Protein AF-A0ABD3B377-F1 (afdb_monomer_lite)

Radius of gyration: 29.83 Å; chains: 1; bounding box: 86×39×71 Å

Structure (mmCIF, N/CA/C/O backbone):
data_AF-A0ABD3B377-F1
#
_entry.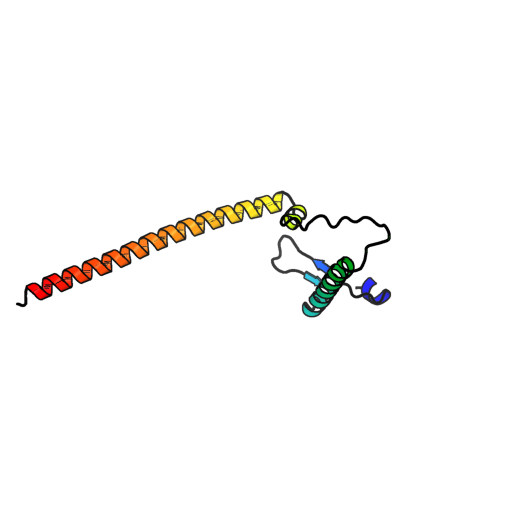id   AF-A0ABD3B377-F1
#
loop_
_atom_site.group_PDB
_atom_site.id
_atom_site.type_symbol
_atom_site.label_atom_id
_atom_site.label_alt_id
_atom_site.label_comp_id
_atom_site.label_asym_id
_atom_site.label_entity_id
_atom_site.label_seq_id
_atom_site.pdbx_PDB_ins_code
_atom_site.Cartn_x
_atom_site.Cartn_y
_atom_site.Cartn_z
_atom_site.occupancy
_atom_site.B_iso_or_equiv
_atom_site.auth_seq_id
_atom_site.auth_comp_id
_atom_site.auth_asym_id
_atom_site.auth_atom_id
_atom_site.pdbx_PDB_model_num
ATOM 1 N N . MET A 1 1 ? 10.969 1.500 -23.733 1.00 68.12 1 MET A N 1
ATOM 2 C CA . MET A 1 1 ? 10.912 0.278 -24.568 1.00 68.12 1 MET A CA 1
ATOM 3 C C . MET A 1 1 ? 12.197 0.063 -25.345 1.00 68.12 1 MET A C 1
ATOM 5 O O . MET A 1 1 ? 12.773 -1.005 -25.215 1.00 68.12 1 MET A O 1
ATOM 9 N N . GLU A 1 2 ? 12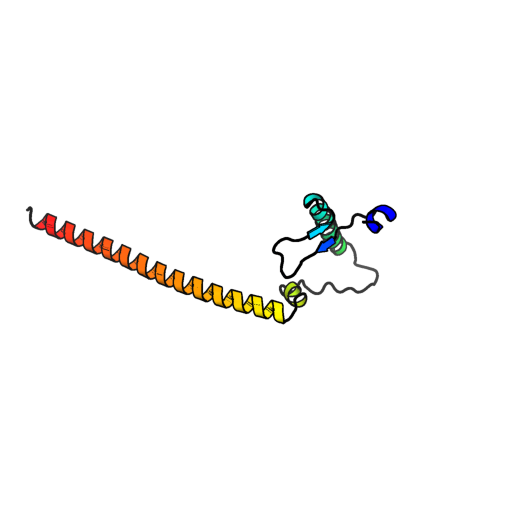.669 1.065 -26.097 1.00 84.75 2 GLU A N 1
ATOM 10 C CA . GLU A 1 2 ? 13.850 0.944 -26.971 1.00 84.75 2 GLU A CA 1
ATOM 11 C C . GLU A 1 2 ? 15.084 0.389 -26.250 1.00 84.75 2 GLU A C 1
ATOM 13 O O . GLU A 1 2 ? 15.709 -0.536 -26.747 1.00 84.75 2 GLU A O 1
ATOM 18 N N . LEU A 1 3 ? 15.371 0.859 -25.033 1.00 81.81 3 LEU A N 1
ATOM 19 C CA . LEU A 1 3 ? 16.510 0.380 -24.245 1.00 81.81 3 LEU A CA 1
ATOM 20 C C . LEU A 1 3 ? 16.453 -1.126 -23.926 1.00 81.81 3 LEU A C 1
ATOM 22 O O . LEU A 1 3 ? 17.463 -1.809 -24.030 1.00 81.81 3 LEU A O 1
ATOM 26 N N . SER A 1 4 ? 15.279 -1.656 -23.575 1.00 84.38 4 SER A N 1
ATOM 27 C CA . SER A 1 4 ? 15.118 -3.086 -23.268 1.00 84.38 4 SER A CA 1
ATOM 28 C C . SER A 1 4 ? 15.352 -3.955 -24.504 1.00 84.38 4 SER A C 1
ATOM 30 O O . SER A 1 4 ? 15.976 -5.003 -24.402 1.00 84.38 4 SER A O 1
ATOM 32 N N . VAL A 1 5 ? 14.912 -3.480 -25.672 1.00 85.81 5 VAL A N 1
ATOM 33 C CA . VAL A 1 5 ? 15.030 -4.204 -26.945 1.00 85.81 5 VAL A CA 1
ATOM 34 C C . VAL A 1 5 ? 16.442 -4.108 -27.522 1.00 85.81 5 VAL A C 1
ATOM 36 O O . VAL A 1 5 ? 16.988 -5.110 -27.968 1.00 85.81 5 VAL A O 1
ATOM 39 N N . ILE A 1 6 ? 17.047 -2.918 -27.516 1.00 90.94 6 ILE A N 1
ATOM 40 C CA . ILE A 1 6 ? 18.370 -2.682 -28.113 1.00 90.94 6 ILE A CA 1
ATOM 41 C C . ILE A 1 6 ? 19.471 -3.334 -27.278 1.00 90.94 6 ILE A C 1
ATOM 43 O O . ILE A 1 6 ? 20.432 -3.864 -27.830 1.00 90.94 6 ILE A O 1
ATOM 47 N N . CYS A 1 7 ? 19.343 -3.286 -25.952 1.00 90.38 7 CYS A N 1
ATOM 48 C CA . CYS A 1 7 ? 20.365 -3.799 -25.047 1.00 90.38 7 CYS A CA 1
ATOM 49 C C . CYS A 1 7 ? 20.080 -5.222 -24.550 1.00 90.38 7 CYS A C 1
ATOM 51 O O . CYS A 1 7 ? 20.876 -5.730 -23.768 1.00 90.38 7 CYS A O 1
ATOM 53 N N . ASP A 1 8 ? 18.965 -5.838 -24.966 1.00 88.19 8 ASP A N 1
ATOM 54 C CA . ASP A 1 8 ? 18.488 -7.141 -24.475 1.00 88.19 8 ASP A CA 1
ATOM 55 C C . ASP A 1 8 ? 18.479 -7.226 -22.936 1.00 88.19 8 ASP A C 1
ATOM 57 O O . ASP A 1 8 ? 18.941 -8.181 -22.311 1.00 88.19 8 ASP A O 1
ATOM 61 N N . VAL A 1 9 ? 17.987 -6.159 -22.298 1.00 88.00 9 VAL A N 1
ATOM 62 C CA . VAL A 1 9 ? 17.902 -6.071 -20.836 1.00 88.00 9 VAL A CA 1
ATOM 63 C C . VAL A 1 9 ? 16.461 -6.201 -20.374 1.00 88.00 9 VAL A C 1
ATOM 65 O O . VAL A 1 9 ? 15.553 -5.544 -20.893 1.00 88.00 9 VAL A O 1
ATOM 68 N N . LYS A 1 10 ? 16.250 -7.012 -19.333 1.00 88.75 10 LYS A N 1
ATOM 69 C CA . LYS A 1 10 ? 14.980 -7.054 -18.606 1.00 88.75 10 LYS A CA 1
ATOM 70 C C . LYS A 1 10 ? 14.818 -5.746 -17.827 1.00 88.75 10 LYS A C 1
ATOM 72 O O . LYS A 1 10 ? 15.576 -5.486 -16.897 1.00 88.75 10 LYS A O 1
ATOM 77 N N . ALA A 1 11 ? 13.845 -4.924 -18.213 1.00 89.00 11 ALA A N 1
ATOM 78 C CA . ALA A 1 11 ? 13.584 -3.631 -17.588 1.00 89.00 11 ALA A CA 1
ATOM 79 C C . ALA A 1 11 ? 12.083 -3.409 -17.392 1.00 89.00 11 ALA A C 1
ATOM 81 O O . ALA A 1 11 ? 11.277 -3.803 -18.235 1.00 89.00 11 ALA A O 1
ATOM 82 N N . CYS A 1 12 ? 11.720 -2.735 -16.303 1.00 92.44 12 CYS A N 1
ATOM 83 C CA . CYS A 1 12 ? 10.356 -2.293 -16.046 1.00 92.44 12 CYS A CA 1
ATOM 84 C C . CYS A 1 12 ? 10.324 -0.836 -15.570 1.00 92.44 12 CYS A C 1
ATOM 86 O O . CYS A 1 12 ? 11.291 -0.338 -14.995 1.00 92.44 12 CYS A O 1
ATOM 88 N N . ILE A 1 13 ? 9.198 -0.163 -15.794 1.00 91.12 13 ILE A N 1
ATOM 89 C CA . ILE A 1 13 ? 8.914 1.190 -15.312 1.00 91.12 13 ILE A CA 1
ATOM 90 C C . ILE A 1 13 ? 7.619 1.132 -14.504 1.00 91.12 13 ILE A C 1
ATOM 92 O O . ILE A 1 13 ? 6.630 0.558 -14.958 1.00 91.12 13 ILE A O 1
ATOM 96 N N . VAL A 1 14 ? 7.623 1.742 -13.319 1.00 90.50 14 VAL A N 1
ATOM 97 C CA . VAL A 1 14 ? 6.452 1.871 -12.445 1.00 90.50 14 VAL A CA 1
ATOM 98 C C . VAL A 1 14 ? 6.211 3.357 -12.204 1.00 90.50 14 VAL A C 1
ATOM 100 O O . VAL A 1 14 ? 7.088 4.044 -11.682 1.00 90.50 14 VAL A O 1
ATOM 103 N N . VAL A 1 15 ? 5.047 3.859 -12.615 1.00 89.06 15 VAL A N 1
ATOM 104 C CA . VAL A 1 15 ? 4.681 5.278 -12.536 1.00 89.06 15 VAL A CA 1
ATOM 105 C C . VAL A 1 15 ? 3.516 5.450 -11.569 1.00 89.06 15 VAL A C 1
ATOM 107 O O . VAL A 1 15 ? 2.452 4.849 -11.741 1.00 89.06 15 VAL A O 1
ATOM 110 N N . PHE A 1 16 ? 3.729 6.298 -10.564 1.00 88.25 16 PHE A N 1
ATOM 111 C CA . PHE A 1 16 ? 2.716 6.716 -9.601 1.00 88.25 16 PHE A CA 1
ATOM 112 C C . PHE A 1 16 ? 2.287 8.138 -9.945 1.00 88.25 16 PHE A C 1
ATOM 114 O O . PHE A 1 16 ? 3.097 9.061 -9.881 1.00 88.25 16 PHE A O 1
ATOM 121 N N . GLU A 1 17 ? 1.028 8.313 -10.334 1.00 86.75 17 GLU A N 1
ATOM 122 C CA . GLU A 1 17 ? 0.460 9.638 -10.557 1.00 86.75 17 GLU A CA 1
ATOM 123 C C . GLU A 1 17 ? -0.278 10.097 -9.293 1.00 86.75 17 GLU A C 1
ATOM 125 O O . GLU A 1 17 ? -1.062 9.326 -8.741 1.00 86.75 17 GLU A O 1
ATOM 130 N N . PRO A 1 18 ? -0.072 11.343 -8.831 1.00 80.25 18 PRO A N 1
ATOM 131 C CA . PRO A 1 18 ? -0.574 11.811 -7.536 1.00 80.25 18 PRO A CA 1
ATOM 132 C C . PRO A 1 18 ? -2.107 11.797 -7.412 1.00 80.25 18 PRO A C 1
ATOM 134 O O . PRO A 1 18 ? -2.631 11.745 -6.307 1.00 80.25 18 PRO A O 1
ATOM 137 N N . ASN A 1 19 ? -2.833 11.808 -8.535 1.00 79.31 19 ASN A N 1
ATOM 138 C CA . ASN A 1 19 ? -4.298 11.880 -8.567 1.00 79.31 19 ASN A CA 1
ATOM 139 C C . ASN A 1 19 ? -4.976 10.582 -9.038 1.00 79.31 19 ASN A C 1
ATOM 141 O O . ASN A 1 19 ? -6.206 10.507 -9.060 1.00 79.31 19 ASN A O 1
ATOM 145 N N . GLU A 1 20 ? -4.212 9.558 -9.426 1.00 79.69 20 GLU A N 1
ATOM 146 C CA . GLU A 1 20 ? -4.765 8.286 -9.890 1.00 79.69 20 GLU A CA 1
ATOM 147 C C . GLU A 1 20 ? -4.491 7.179 -8.867 1.00 79.69 20 GLU A C 1
ATOM 149 O O . GLU A 1 20 ? -3.354 6.892 -8.509 1.00 79.69 20 GLU A O 1
ATOM 154 N N . LYS A 1 21 ? -5.545 6.468 -8.441 1.00 75.50 21 LYS A N 1
ATOM 155 C CA . LYS A 1 21 ? -5.400 5.273 -7.584 1.00 75.50 21 LYS A CA 1
ATOM 156 C C . LYS A 1 21 ? -4.749 4.090 -8.308 1.00 75.50 21 LYS A C 1
ATOM 158 O O . LYS A 1 21 ? -4.430 3.084 -7.677 1.00 75.50 21 LYS A O 1
ATOM 163 N N . LYS A 1 22 ? -4.619 4.164 -9.635 1.00 84.00 22 LYS A N 1
ATOM 164 C CA . LYS A 1 22 ? -4.109 3.080 -10.469 1.00 84.00 22 LYS A CA 1
ATOM 165 C C . LYS A 1 22 ? -2.662 3.367 -10.848 1.00 84.00 22 LYS A C 1
ATOM 167 O O . LYS A 1 22 ? -2.359 4.390 -11.445 1.00 84.00 22 LYS A O 1
ATOM 172 N N . VAL A 1 23 ? -1.785 2.420 -10.542 1.00 86.38 23 VAL A N 1
ATOM 173 C CA . VAL A 1 23 ? -0.381 2.469 -10.954 1.00 86.38 23 VAL A CA 1
ATOM 174 C C . VAL A 1 23 ? -0.282 2.127 -12.439 1.00 86.38 23 VAL A C 1
ATOM 176 O O . VAL A 1 23 ? -0.849 1.123 -12.887 1.00 86.38 23 VAL A O 1
ATOM 179 N N . LYS A 1 24 ? 0.447 2.947 -13.200 1.00 89.00 24 LYS A N 1
ATOM 180 C CA . LYS A 1 24 ? 0.785 2.660 -14.600 1.00 89.00 24 LYS A CA 1
ATOM 181 C C . LYS A 1 24 ? 2.118 1.923 -14.628 1.00 89.00 24 LYS A C 1
ATOM 183 O O . LYS A 1 24 ? 3.080 2.335 -13.982 1.00 89.00 24 LYS A O 1
ATOM 188 N N . THR A 1 25 ? 2.175 0.817 -15.357 1.00 91.56 25 THR A N 1
ATOM 189 C CA . THR A 1 25 ? 3.374 -0.017 -15.447 1.00 91.56 25 THR A CA 1
ATOM 190 C C . THR A 1 25 ? 3.745 -0.280 -16.896 1.00 91.56 25 THR A C 1
ATOM 192 O O . THR A 1 25 ? 2.890 -0.330 -17.781 1.00 91.56 25 THR A O 1
ATOM 195 N N . TRP A 1 26 ? 5.044 -0.430 -17.132 1.00 90.94 26 TRP A N 1
ATOM 196 C CA . TRP A 1 26 ? 5.573 -0.978 -18.367 1.00 90.94 26 TRP A CA 1
ATOM 197 C C . TRP A 1 26 ? 6.573 -2.096 -18.041 1.00 90.94 26 TRP A C 1
ATOM 199 O O . TRP A 1 26 ? 7.482 -1.854 -17.245 1.00 90.94 26 TRP A O 1
ATOM 209 N N . PRO A 1 27 ? 6.477 -3.282 -18.664 1.00 90.94 27 PRO A N 1
ATOM 210 C CA . PRO A 1 27 ? 5.382 -3.742 -19.526 1.00 90.94 27 PRO A CA 1
ATOM 211 C C . PRO A 1 27 ? 4.016 -3.726 -18.818 1.00 90.94 27 PRO A C 1
ATOM 213 O O . PRO A 1 27 ? 3.962 -3.780 -17.596 1.00 90.94 27 PRO A O 1
ATOM 216 N N . GLU A 1 28 ? 2.916 -3.655 -19.572 1.00 88.00 28 GLU A N 1
ATOM 217 C CA . GLU A 1 28 ? 1.560 -3.582 -18.989 1.00 88.00 28 GLU A CA 1
ATOM 218 C C . GLU A 1 28 ? 1.158 -4.859 -18.234 1.00 88.00 28 GLU A C 1
ATOM 220 O O . GLU A 1 28 ? 0.258 -4.831 -17.397 1.00 88.00 28 GLU A O 1
ATOM 225 N N . ASN A 1 29 ? 1.814 -5.987 -1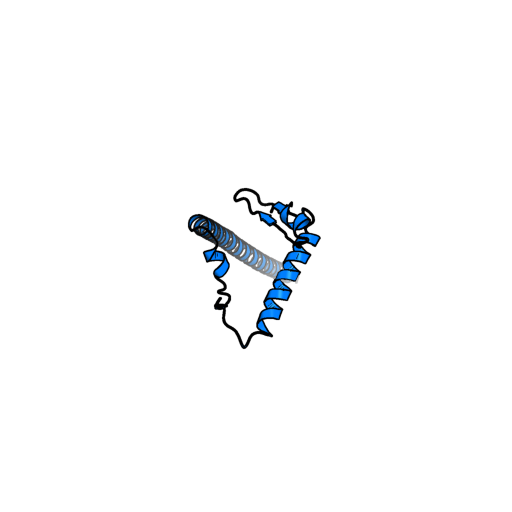8.530 1.00 89.06 29 ASN A N 1
ATOM 226 C CA . ASN A 1 29 ? 1.570 -7.247 -17.844 1.00 89.06 29 ASN A CA 1
ATOM 227 C C . ASN A 1 29 ? 2.174 -7.218 -16.424 1.00 89.06 29 ASN A C 1
ATOM 229 O O . ASN A 1 29 ? 3.404 -7.240 -16.293 1.00 89.06 29 ASN A O 1
ATOM 233 N N . PRO A 1 30 ? 1.350 -7.245 -15.361 1.00 85.31 30 PRO A N 1
ATOM 234 C CA . PRO A 1 30 ? 1.833 -7.163 -13.985 1.00 85.31 30 PRO A CA 1
ATOM 235 C C . PRO A 1 30 ? 2.710 -8.354 -13.586 1.00 85.31 30 PRO A C 1
ATOM 237 O O . PRO A 1 30 ? 3.639 -8.179 -12.802 1.00 85.31 30 PRO A O 1
ATOM 240 N N . GLU A 1 31 ? 2.477 -9.543 -14.150 1.00 89.62 31 GLU A N 1
ATOM 241 C CA . GLU A 1 31 ? 3.293 -10.728 -13.852 1.00 89.62 31 GLU A CA 1
ATOM 242 C C . GLU A 1 31 ? 4.732 -10.563 -14.357 1.00 89.62 31 GLU A C 1
ATOM 244 O O . GLU A 1 31 ? 5.685 -10.909 -13.663 1.00 89.62 31 GLU A O 1
ATOM 249 N N . THR A 1 32 ? 4.910 -9.950 -15.533 1.00 88.06 32 THR A N 1
ATOM 250 C CA . THR A 1 32 ? 6.240 -9.658 -16.088 1.00 88.06 32 THR A CA 1
ATOM 251 C C . THR A 1 32 ? 6.973 -8.613 -15.252 1.00 88.06 32 THR A C 1
ATOM 253 O O . THR A 1 32 ? 8.165 -8.753 -14.988 1.00 88.06 32 THR A O 1
ATOM 256 N N . VAL A 1 33 ? 6.267 -7.576 -14.796 1.00 91.25 33 VAL A N 1
ATOM 257 C CA . VAL A 1 33 ? 6.840 -6.559 -13.903 1.00 91.25 33 VAL A CA 1
ATOM 258 C C . VAL A 1 33 ? 7.254 -7.191 -12.574 1.00 91.25 33 VAL A C 1
ATOM 260 O O . VAL A 1 33 ? 8.356 -6.940 -12.091 1.00 91.25 33 VAL A O 1
ATOM 263 N N . ARG A 1 34 ? 6.414 -8.069 -12.017 1.00 91.62 34 ARG A N 1
ATOM 264 C CA . ARG A 1 34 ? 6.703 -8.799 -10.780 1.00 91.62 34 ARG A CA 1
ATOM 265 C C . ARG A 1 34 ? 7.929 -9.701 -10.908 1.00 91.62 34 ARG A C 1
ATOM 267 O O . ARG A 1 34 ? 8.745 -9.724 -9.996 1.00 91.62 34 ARG A O 1
ATOM 274 N N . GLU A 1 35 ? 8.095 -10.402 -12.028 1.00 92.12 35 GLU A N 1
ATOM 275 C CA . GLU A 1 35 ? 9.289 -11.222 -12.280 1.00 92.12 35 GLU A CA 1
ATOM 276 C C . GLU A 1 35 ? 10.573 -10.375 -12.260 1.00 92.12 35 GLU A C 1
ATOM 278 O O . GLU A 1 35 ? 11.573 -10.781 -11.672 1.00 92.12 35 GLU A O 1
ATOM 283 N N . ILE A 1 36 ? 10.540 -9.179 -12.858 1.00 91.31 36 ILE A N 1
ATOM 284 C CA . ILE A 1 36 ? 11.688 -8.261 -12.895 1.00 91.31 36 ILE A CA 1
ATOM 285 C C . ILE A 1 36 ? 11.998 -7.707 -11.496 1.00 91.31 36 ILE A C 1
ATOM 287 O O . ILE A 1 36 ? 13.169 -7.621 -11.125 1.00 91.31 36 ILE A O 1
ATOM 291 N N . ILE A 1 37 ? 10.970 -7.379 -10.706 1.00 91.62 37 ILE A N 1
ATOM 292 C CA . ILE A 1 37 ? 11.130 -6.939 -9.311 1.00 91.62 37 ILE A CA 1
ATOM 293 C C . ILE A 1 37 ? 11.739 -8.060 -8.462 1.00 91.62 37 ILE A C 1
ATOM 295 O O . ILE A 1 37 ? 12.755 -7.837 -7.808 1.00 91.62 37 ILE A O 1
ATOM 299 N N . ASN A 1 38 ? 11.192 -9.276 -8.539 1.00 91.56 38 ASN A N 1
ATOM 300 C CA . ASN A 1 38 ? 11.716 -10.429 -7.804 1.00 91.56 38 ASN A CA 1
ATOM 301 C C . ASN A 1 38 ? 13.175 -10.719 -8.184 1.00 91.56 38 ASN A C 1
ATOM 303 O O . ASN A 1 38 ? 13.998 -11.017 -7.325 1.00 91.56 38 ASN A O 1
ATOM 307 N N . LEU A 1 39 ? 13.518 -10.599 -9.473 1.00 88.50 39 LEU A N 1
ATOM 308 C CA . LEU A 1 39 ? 14.891 -10.767 -9.939 1.00 88.50 39 LEU A CA 1
ATOM 309 C C . LEU A 1 39 ? 15.821 -9.752 -9.263 1.00 88.50 39 LEU A C 1
ATOM 311 O O . LEU A 1 39 ? 16.900 -10.119 -8.802 1.00 88.50 39 LEU A O 1
ATOM 315 N N . TYR A 1 40 ? 15.404 -8.487 -9.180 1.00 85.69 40 TYR A N 1
ATOM 316 C CA . TYR A 1 40 ? 16.164 -7.443 -8.499 1.00 85.69 40 TYR A CA 1
ATOM 317 C C . TYR A 1 40 ? 16.347 -7.740 -7.003 1.00 85.69 40 TYR A C 1
ATOM 319 O O . TYR A 1 40 ? 17.468 -7.634 -6.503 1.00 85.69 40 TYR A O 1
ATOM 327 N N . GLU A 1 41 ? 15.287 -8.164 -6.311 1.00 86.12 41 GLU A N 1
ATOM 328 C CA . GLU A 1 41 ? 15.332 -8.552 -4.894 1.00 86.12 41 GLU A CA 1
ATOM 329 C C . GLU A 1 41 ? 16.278 -9.739 -4.660 1.00 86.12 41 GLU A C 1
ATOM 331 O O . GLU A 1 41 ? 17.181 -9.656 -3.828 1.00 86.12 41 GLU A O 1
ATOM 336 N N . ASP A 1 42 ? 16.175 -10.795 -5.470 1.00 83.56 42 ASP A N 1
ATOM 337 C CA . ASP A 1 42 ? 17.055 -11.966 -5.400 1.00 83.56 42 ASP A CA 1
ATOM 338 C C . ASP A 1 42 ? 18.531 -11.603 -5.629 1.00 83.56 42 ASP A C 1
ATOM 340 O O . ASP A 1 42 ? 19.435 -12.174 -5.005 1.00 83.56 42 ASP A O 1
ATOM 344 N N . PHE A 1 43 ? 18.807 -10.669 -6.546 1.00 75.38 43 PHE A N 1
ATOM 345 C CA . PHE A 1 43 ? 20.160 -10.162 -6.780 1.00 75.38 43 PHE A CA 1
ATOM 346 C C . PHE A 1 43 ? 20.660 -9.286 -5.629 1.00 75.38 43 PHE A C 1
ATOM 348 O O . PHE A 1 43 ? 21.850 -9.360 -5.300 1.00 75.38 43 PHE A O 1
ATOM 355 N N . ALA A 1 44 ? 19.786 -8.487 -5.017 1.00 70.00 44 ALA A N 1
ATOM 356 C CA . ALA A 1 44 ? 20.113 -7.695 -3.838 1.00 70.00 44 ALA A CA 1
ATOM 357 C C . ALA A 1 44 ? 20.485 -8.611 -2.659 1.00 70.00 44 ALA A C 1
ATOM 359 O O . ALA A 1 44 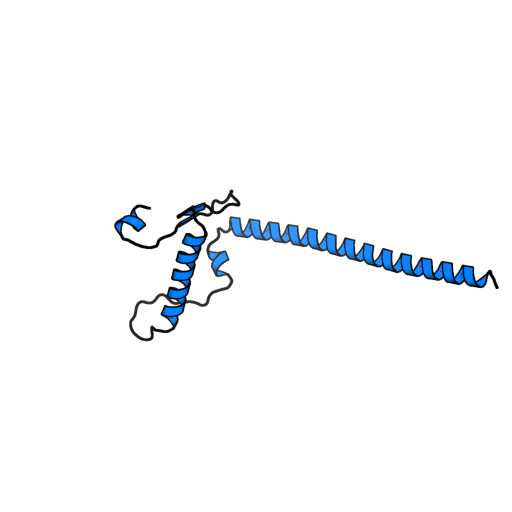? 21.580 -8.476 -2.110 1.00 70.00 44 ALA A O 1
ATOM 360 N N . SER A 1 45 ? 19.670 -9.630 -2.371 1.00 65.06 45 SER A N 1
ATOM 361 C CA . SER A 1 45 ? 19.929 -10.598 -1.295 1.00 65.06 45 SER A CA 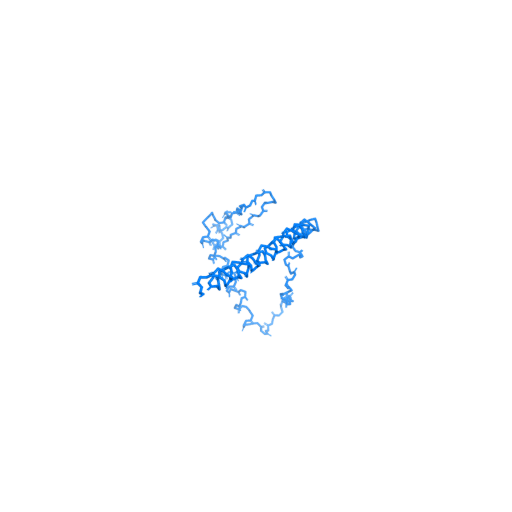1
ATOM 362 C C . SER A 1 45 ? 21.158 -11.480 -1.556 1.00 65.06 45 SER A C 1
ATOM 364 O O . SER A 1 45 ? 21.895 -11.828 -0.633 1.00 65.06 45 SER A O 1
ATOM 366 N N . LYS A 1 46 ? 21.453 -11.838 -2.816 1.00 61.88 46 LYS A N 1
ATOM 367 C CA . LYS A 1 46 ? 22.663 -12.622 -3.146 1.00 61.88 46 LYS A CA 1
ATOM 368 C C . LYS A 1 46 ? 23.957 -11.820 -2.995 1.00 61.88 46 LYS A C 1
ATOM 370 O O . LYS A 1 46 ? 24.979 -12.415 -2.638 1.00 61.88 46 LYS A O 1
ATOM 375 N N . LYS A 1 47 ? 23.945 -10.505 -3.239 1.00 54.50 47 LYS A N 1
ATOM 376 C CA . LYS A 1 47 ? 25.136 -9.649 -3.078 1.00 54.50 47 LYS A CA 1
ATOM 377 C C . LYS A 1 47 ? 25.585 -9.507 -1.620 1.00 54.50 47 LYS A C 1
ATOM 379 O O . LYS A 1 47 ? 26.788 -9.393 -1.394 1.00 54.50 47 LYS A O 1
ATOM 384 N N . GLU A 1 48 ? 24.679 -9.618 -0.648 1.00 51.31 48 GLU A N 1
ATOM 385 C CA . GLU A 1 48 ? 25.033 -9.619 0.784 1.00 51.31 48 GLU A CA 1
ATOM 386 C C . GLU A 1 48 ? 25.874 -10.840 1.199 1.00 51.31 48 GLU A C 1
ATOM 388 O O . GLU A 1 48 ? 26.661 -10.768 2.138 1.00 51.31 48 GLU A O 1
ATOM 393 N N . SER A 1 49 ? 25.778 -11.956 0.468 1.00 52.28 49 SER A N 1
ATOM 394 C CA . SER A 1 49 ? 26.463 -13.207 0.828 1.00 52.28 49 SER A CA 1
ATOM 395 C C . SER A 1 49 ? 27.882 -13.373 0.255 1.00 52.28 49 SER A C 1
ATOM 397 O O . SER A 1 49 ? 28.564 -14.336 0.611 1.00 52.28 49 SER A O 1
ATOM 399 N N . LYS A 1 50 ? 28.344 -12.481 -0.640 1.00 48.91 50 LYS A N 1
ATOM 400 C CA . LYS A 1 50 ? 29.572 -12.710 -1.436 1.00 48.91 50 LYS A CA 1
ATOM 401 C C . LYS A 1 50 ? 30.595 -11.574 -1.525 1.00 48.91 50 LYS A C 1
ATOM 403 O O . LYS A 1 50 ? 31.589 -11.764 -2.216 1.00 48.91 50 LYS A O 1
ATOM 408 N N . ASN A 1 51 ? 30.434 -10.453 -0.824 1.00 38.72 51 ASN A N 1
ATOM 409 C CA . ASN A 1 51 ? 31.426 -9.371 -0.870 1.00 38.72 51 ASN A CA 1
ATOM 410 C C . ASN A 1 51 ? 32.070 -9.126 0.497 1.00 38.72 51 ASN A C 1
ATOM 412 O O . ASN A 1 51 ? 31.529 -8.405 1.331 1.00 38.72 51 ASN A O 1
ATOM 416 N N . ARG A 1 52 ? 33.253 -9.721 0.705 1.00 45.75 52 ARG A N 1
ATOM 417 C CA . ARG A 1 52 ? 34.194 -9.300 1.751 1.00 45.75 52 ARG A CA 1
ATOM 418 C C . ARG A 1 52 ? 35.444 -8.600 1.240 1.00 45.75 52 ARG A C 1
ATOM 420 O O . ARG A 1 52 ? 36.146 -8.065 2.079 1.00 45.75 52 ARG A O 1
ATOM 427 N N . ASP A 1 53 ? 35.684 -8.488 -0.063 1.00 45.69 53 ASP A N 1
ATOM 428 C CA . ASP A 1 53 ? 36.860 -7.777 -0.565 1.00 45.69 53 ASP A CA 1
ATOM 429 C C . ASP A 1 53 ? 36.514 -6.995 -1.842 1.00 45.69 53 ASP A C 1
ATOM 431 O O . ASP A 1 53 ? 35.812 -7.508 -2.709 1.00 45.69 53 ASP A O 1
ATOM 435 N N . SER A 1 54 ? 37.027 -5.762 -1.934 1.00 43.78 54 SER A N 1
ATOM 436 C CA . SER A 1 54 ? 36.948 -4.812 -3.064 1.00 43.78 54 SER A CA 1
ATOM 437 C C . SER A 1 54 ? 35.775 -3.812 -3.075 1.00 43.78 54 SER A C 1
ATOM 439 O O . SER A 1 54 ? 34.804 -3.921 -3.816 1.00 43.78 54 SER A O 1
ATOM 441 N N . GLU A 1 55 ? 35.926 -2.793 -2.225 1.00 48.84 55 GLU A N 1
ATOM 442 C CA . GLU A 1 55 ? 35.863 -1.354 -2.544 1.00 48.84 55 GLU A CA 1
ATOM 443 C C . GLU A 1 55 ? 34.995 -0.902 -3.742 1.00 48.84 55 GLU A C 1
ATOM 445 O O . GLU A 1 55 ? 35.465 -0.722 -4.860 1.00 48.84 55 GLU A O 1
ATOM 450 N N . ALA A 1 56 ? 33.726 -0.608 -3.453 1.00 37.91 56 ALA A N 1
ATOM 451 C CA . ALA A 1 56 ? 33.046 0.619 -3.874 1.00 37.91 56 ALA A CA 1
ATOM 452 C C . ALA A 1 56 ? 31.872 0.836 -2.912 1.00 37.91 56 ALA A C 1
ATOM 454 O O . ALA A 1 56 ? 30.849 0.154 -2.951 1.00 37.91 56 ALA A O 1
ATOM 455 N N . THR A 1 57 ? 32.091 1.740 -1.971 1.00 47.94 57 THR A N 1
ATOM 456 C CA . THR A 1 57 ? 31.230 2.052 -0.836 1.00 47.94 57 THR A CA 1
ATOM 457 C C . THR A 1 57 ? 29.867 2.575 -1.292 1.00 47.94 57 THR A C 1
ATOM 459 O O . THR A 1 57 ? 29.724 3.755 -1.594 1.00 47.94 57 THR A O 1
ATOM 462 N N . VAL A 1 58 ? 28.840 1.729 -1.261 1.00 44.31 58 VAL A N 1
ATOM 463 C CA . VAL A 1 58 ? 27.475 2.179 -0.966 1.00 44.31 58 VAL A CA 1
ATOM 464 C C . VAL A 1 58 ? 27.076 1.434 0.290 1.00 44.31 58 VAL A C 1
ATOM 466 O O . VAL A 1 58 ? 26.818 0.232 0.268 1.00 44.31 58 VAL A O 1
ATOM 469 N N . LYS A 1 59 ? 27.174 2.141 1.414 1.00 43.28 59 LYS A N 1
ATOM 470 C CA . LYS A 1 59 ? 26.787 1.631 2.721 1.00 43.28 59 LYS A CA 1
ATOM 471 C C . LYS A 1 59 ? 25.317 1.230 2.630 1.00 43.28 59 LYS A C 1
ATOM 473 O O . LYS A 1 59 ? 24.462 2.073 2.382 1.00 43.28 59 LYS A O 1
ATOM 478 N N . ALA A 1 60 ? 25.050 -0.060 2.802 1.00 43.62 60 ALA A N 1
ATOM 479 C CA . ALA A 1 60 ? 23.754 -0.534 3.245 1.00 43.62 60 ALA A CA 1
ATOM 480 C C . ALA A 1 60 ? 23.620 -0.073 4.697 1.00 43.62 60 ALA A C 1
ATOM 482 O O . ALA A 1 60 ? 24.041 -0.746 5.638 1.00 43.62 60 ALA A O 1
ATOM 483 N N . GLU A 1 61 ? 23.177 1.166 4.854 1.00 48.22 61 GLU A N 1
ATOM 484 C CA . GLU A 1 61 ? 22.678 1.653 6.126 1.00 48.22 61 GLU A CA 1
ATOM 485 C C . GLU A 1 61 ? 21.358 0.916 6.352 1.00 48.22 61 GLU A C 1
ATOM 487 O O . GLU A 1 61 ? 20.609 0.694 5.398 1.00 48.22 61 GLU A O 1
ATOM 492 N N . ASN A 1 62 ? 21.172 0.426 7.580 1.00 48.72 62 ASN A N 1
ATOM 493 C CA . ASN A 1 62 ? 19.999 -0.304 8.053 1.00 48.72 62 ASN A CA 1
ATOM 494 C C . ASN A 1 62 ? 18.735 0.168 7.334 1.00 48.72 62 ASN A C 1
ATOM 496 O O . ASN A 1 62 ? 18.549 1.372 7.188 1.00 48.72 62 ASN A O 1
ATOM 500 N N . LEU A 1 63 ? 17.889 -0.765 6.887 1.00 48.38 63 LEU A N 1
ATOM 501 C CA . LEU A 1 63 ? 16.550 -0.440 6.402 1.00 48.38 63 LEU A CA 1
ATOM 502 C C . LEU A 1 63 ? 15.798 0.255 7.543 1.00 48.38 63 LEU A C 1
ATOM 504 O O . LEU A 1 63 ? 15.144 -0.398 8.351 1.00 48.38 63 LEU A O 1
ATOM 508 N N . ASP A 1 64 ? 15.966 1.574 7.627 1.00 57.94 64 ASP A N 1
ATOM 509 C CA . ASP A 1 64 ? 15.173 2.454 8.453 1.00 57.94 64 ASP A CA 1
ATOM 510 C C . ASP A 1 64 ? 13.745 2.243 7.977 1.00 57.94 64 ASP A C 1
ATOM 512 O O . ASP A 1 64 ? 13.421 2.431 6.800 1.00 57.94 64 ASP A O 1
ATOM 516 N N . GLU A 1 65 ? 12.894 1.813 8.898 1.00 61.12 65 GLU A N 1
ATOM 517 C CA . GLU A 1 65 ? 11.461 1.597 8.692 1.00 61.12 65 GLU A CA 1
ATOM 518 C C . GLU A 1 65 ? 10.763 2.882 8.176 1.00 61.12 65 GLU A C 1
ATOM 520 O O . GLU A 1 65 ? 9.678 2.827 7.599 1.00 61.12 65 GLU A O 1
ATOM 525 N N . ASP A 1 66 ? 11.467 4.018 8.251 1.00 63.31 66 ASP A N 1
ATOM 526 C CA . ASP A 1 66 ? 11.104 5.353 7.774 1.00 63.31 66 ASP A CA 1
ATOM 527 C C . ASP A 1 66 ? 11.664 5.709 6.375 1.00 63.31 66 ASP A C 1
ATOM 529 O O . ASP A 1 66 ? 11.458 6.817 5.874 1.00 63.31 66 ASP A O 1
ATOM 533 N N . SER A 1 67 ? 12.349 4.786 5.685 1.00 65.38 67 SER A N 1
ATOM 534 C CA . SER A 1 67 ? 12.949 5.016 4.354 1.00 65.38 67 SER A CA 1
ATOM 535 C C . SER A 1 67 ? 11.918 5.445 3.300 1.00 65.38 67 SER A C 1
ATOM 537 O O . SER A 1 67 ? 12.211 6.234 2.397 1.00 65.38 67 SER A O 1
ATOM 539 N N . TRP A 1 68 ? 10.675 4.978 3.436 1.00 74.06 68 TRP A N 1
ATOM 540 C CA . TRP A 1 68 ? 9.579 5.393 2.565 1.00 74.06 68 TRP A CA 1
ATOM 541 C C . TRP A 1 68 ? 9.101 6.827 2.851 1.00 74.06 68 TRP A C 1
ATOM 543 O O . TRP A 1 68 ? 8.729 7.512 1.899 1.00 74.06 68 TRP A O 1
ATOM 553 N N . LEU A 1 69 ? 9.187 7.314 4.100 1.00 67.06 69 LEU A N 1
ATOM 554 C CA . LEU A 1 69 ? 8.846 8.697 4.468 1.00 67.06 69 LEU A CA 1
ATOM 555 C C . LEU A 1 69 ? 9.810 9.692 3.816 1.00 67.06 69 LEU A C 1
ATOM 557 O O . LEU A 1 69 ? 9.379 10.709 3.280 1.00 67.06 69 LEU A O 1
ATOM 561 N N . MET A 1 70 ? 11.101 9.354 3.757 1.00 70.19 70 MET A N 1
ATOM 562 C CA . MET A 1 70 ? 12.129 10.179 3.104 1.00 70.19 70 MET A CA 1
ATOM 563 C C . MET A 1 70 ? 11.940 10.310 1.583 1.00 70.19 70 MET A C 1
ATOM 565 O O . MET A 1 70 ? 12.537 11.185 0.956 1.00 70.19 70 MET A O 1
ATOM 569 N N . ARG A 1 71 ? 11.126 9.441 0.968 1.00 73.62 71 ARG A N 1
ATOM 570 C CA . ARG A 1 71 ? 10.837 9.461 -0.475 1.00 73.62 71 ARG A CA 1
ATOM 571 C C . ARG A 1 71 ? 9.617 10.317 -0.833 1.00 73.62 71 ARG A C 1
ATOM 573 O O . ARG A 1 71 ? 9.340 10.499 -2.019 1.00 73.62 71 ARG A O 1
ATOM 580 N N . MET A 1 72 ? 8.883 10.806 0.164 1.00 71.88 72 MET A N 1
ATOM 581 C CA . MET A 1 72 ? 7.664 11.596 -0.009 1.00 71.88 72 MET A CA 1
ATOM 582 C C . MET A 1 72 ? 7.934 13.089 0.206 1.00 71.88 72 MET A C 1
ATOM 584 O O . MET A 1 72 ? 8.871 13.469 0.904 1.00 71.88 72 MET A O 1
ATOM 588 N N . SER A 1 73 ? 7.117 13.953 -0.405 1.00 80.00 73 SER A N 1
ATOM 589 C CA . SER A 1 73 ? 7.157 15.387 -0.098 1.00 80.00 73 SER A CA 1
ATOM 590 C C . SER A 1 73 ? 6.566 15.659 1.287 1.00 80.00 73 SER A C 1
ATOM 592 O O . SER A 1 73 ? 5.687 14.929 1.746 1.00 80.00 73 SER A O 1
ATOM 594 N N . GLU A 1 74 ? 7.001 16.748 1.925 1.00 81.81 74 GLU A N 1
ATOM 595 C CA . GLU A 1 74 ? 6.476 17.198 3.222 1.00 81.81 74 GLU A CA 1
ATOM 596 C C . GLU A 1 74 ? 4.947 17.383 3.198 1.00 81.81 74 GLU A C 1
ATOM 598 O O . GLU A 1 74 ? 4.259 16.976 4.130 1.00 81.81 74 GLU A O 1
ATOM 603 N N . GLU A 1 75 ? 4.399 17.894 2.092 1.00 79.75 75 GLU A N 1
ATOM 604 C CA . GLU A 1 75 ? 2.949 18.031 1.885 1.00 79.75 75 GLU A CA 1
ATOM 605 C C . GLU A 1 75 ? 2.229 16.675 1.888 1.00 79.75 75 GLU A C 1
ATOM 607 O O . GLU A 1 75 ? 1.207 16.514 2.550 1.00 79.75 75 GLU A O 1
ATOM 612 N N . SER A 1 76 ? 2.797 15.669 1.213 1.00 83.19 76 SER A N 1
ATOM 613 C CA . SER A 1 76 ? 2.202 14.327 1.155 1.00 83.19 76 SER A CA 1
ATOM 614 C C . SER A 1 76 ? 2.192 13.651 2.529 1.00 83.19 76 SER A C 1
ATOM 616 O O . SER A 1 76 ? 1.273 12.899 2.849 1.00 83.19 76 SER A O 1
ATOM 618 N N . ILE A 1 77 ? 3.211 13.919 3.352 1.00 87.06 77 ILE A N 1
ATOM 619 C CA . ILE A 1 77 ? 3.289 13.415 4.729 1.00 87.06 77 ILE A CA 1
ATOM 620 C C . ILE A 1 77 ? 2.198 14.067 5.590 1.00 87.06 77 ILE A C 1
ATOM 622 O O . ILE A 1 77 ? 1.502 13.368 6.326 1.00 87.06 77 ILE A O 1
ATOM 626 N N . GLN A 1 78 ? 2.006 15.383 5.471 1.00 87.56 78 GLN A N 1
ATOM 627 C CA . GLN A 1 78 ? 0.968 16.119 6.205 1.00 87.56 78 GLN A CA 1
ATOM 628 C C . GLN A 1 78 ? -0.449 15.645 5.851 1.00 87.56 78 GLN A C 1
ATOM 630 O O . GLN A 1 78 ? -1.281 15.475 6.745 1.00 87.56 78 GLN A O 1
ATOM 635 N N . ASP A 1 79 ? -0.718 15.381 4.571 1.00 91.50 79 ASP A N 1
ATOM 636 C CA . ASP A 1 79 ? -2.020 14.874 4.127 1.00 91.50 79 ASP A CA 1
ATOM 637 C C . ASP A 1 79 ? -2.323 13.486 4.707 1.00 91.50 79 ASP A C 1
ATOM 639 O O . ASP A 1 79 ? -3.427 13.255 5.211 1.00 91.50 79 ASP A O 1
ATOM 643 N N . ILE A 1 80 ? -1.332 12.587 4.721 1.00 89.75 80 ILE A N 1
ATOM 644 C CA . ILE A 1 80 ? -1.475 11.260 5.337 1.00 89.75 80 ILE A CA 1
ATOM 645 C C . ILE A 1 80 ? -1.729 11.388 6.838 1.00 89.75 80 ILE A C 1
ATOM 647 O O . ILE A 1 80 ? -2.658 10.760 7.345 1.00 89.75 80 ILE A O 1
ATOM 651 N N . LEU A 1 81 ? -0.949 12.212 7.544 1.00 90.56 81 LEU A N 1
ATOM 652 C CA . LEU A 1 81 ? -1.131 12.432 8.982 1.00 90.56 81 LEU A CA 1
ATOM 653 C C . LEU A 1 81 ? -2.549 12.929 9.287 1.00 90.56 81 LEU A C 1
ATOM 655 O O . LEU A 1 81 ? -3.246 12.362 10.133 1.00 90.56 81 LEU A O 1
ATOM 659 N N . ARG A 1 82 ? -3.030 13.908 8.520 1.00 93.00 82 ARG A N 1
ATOM 660 C CA . ARG A 1 82 ? -4.388 14.438 8.661 1.00 93.00 82 ARG A CA 1
ATOM 661 C C . ARG A 1 82 ? -5.459 13.373 8.423 1.00 93.00 82 ARG A C 1
ATOM 663 O O . ARG A 1 82 ? -6.440 13.313 9.166 1.00 93.00 82 ARG A O 1
ATOM 670 N N . GLU A 1 83 ? -5.305 12.544 7.395 1.00 93.50 83 GLU A N 1
ATOM 671 C CA . GLU A 1 83 ? -6.262 11.472 7.110 1.00 93.50 83 GLU A CA 1
ATOM 672 C C . GLU A 1 83 ? -6.236 10.377 8.188 1.00 93.50 83 GLU A C 1
ATOM 674 O O . GLU A 1 83 ? -7.293 9.862 8.581 1.00 93.50 83 GLU A O 1
ATOM 679 N N . THR A 1 84 ? -5.058 10.072 8.743 1.00 93.81 84 THR A N 1
ATOM 680 C CA . THR A 1 84 ? -4.948 9.152 9.881 1.00 93.81 84 THR A CA 1
ATOM 681 C C . THR A 1 84 ? -5.647 9.695 11.126 1.00 93.81 84 THR A C 1
ATOM 683 O O . THR A 1 84 ? -6.428 8.957 11.730 1.00 93.81 84 THR A O 1
ATOM 686 N N . ASP A 1 85 ? -5.485 10.980 11.453 1.00 95.50 85 ASP A N 1
ATOM 687 C CA . ASP A 1 85 ? -6.161 11.614 12.594 1.00 95.50 85 ASP A CA 1
ATOM 688 C C . ASP A 1 85 ? -7.691 11.577 12.450 1.00 95.50 85 ASP A C 1
ATOM 690 O O . ASP A 1 85 ? -8.406 11.189 13.382 1.00 95.50 85 ASP A O 1
ATOM 694 N N . LEU A 1 86 ? -8.208 11.899 11.258 1.00 93.88 86 LEU A N 1
ATOM 695 C CA . LEU A 1 86 ? -9.644 11.815 10.964 1.00 93.88 86 LEU A CA 1
ATOM 696 C C . LEU A 1 86 ? -10.170 10.383 11.121 1.00 93.88 86 LEU A C 1
ATOM 698 O O . LEU A 1 86 ? -11.244 10.158 11.690 1.00 93.88 86 LEU A O 1
ATOM 702 N N . THR A 1 87 ? -9.410 9.401 10.636 1.00 96.06 87 THR A N 1
ATOM 703 C CA . THR A 1 87 ? -9.784 7.986 10.722 1.00 96.06 87 THR A CA 1
ATOM 704 C C . THR A 1 87 ? -9.809 7.507 12.173 1.00 96.06 87 THR A C 1
ATOM 706 O O . THR A 1 87 ? -10.753 6.820 12.576 1.00 96.06 87 THR A O 1
ATOM 709 N N . ILE A 1 88 ? -8.825 7.912 12.981 1.00 97.69 88 ILE A N 1
ATOM 710 C CA . ILE A 1 88 ? -8.765 7.608 14.416 1.00 97.69 88 ILE A CA 1
ATOM 711 C C . ILE A 1 88 ? -10.007 8.151 15.130 1.00 97.69 88 ILE A C 1
ATOM 713 O O . ILE A 1 88 ? -10.637 7.422 15.903 1.00 97.69 88 ILE A O 1
ATOM 717 N N . GLU A 1 89 ? -10.419 9.387 14.835 1.00 96.31 89 GLU A N 1
ATOM 718 C CA . GLU A 1 89 ? -11.603 9.993 15.453 1.00 96.31 89 GLU A CA 1
ATOM 719 C C . GLU A 1 89 ? -12.896 9.230 15.104 1.00 96.31 89 GLU A C 1
ATOM 721 O O . GLU A 1 89 ? -13.730 8.952 15.977 1.00 96.31 89 GLU A O 1
ATOM 726 N N . VAL A 1 90 ? -13.069 8.849 13.835 1.00 96.75 90 VAL A N 1
ATOM 727 C CA . VAL A 1 90 ? -14.238 8.076 13.379 1.00 96.75 90 VAL A CA 1
ATOM 728 C C . VAL A 1 90 ? -14.287 6.705 14.057 1.00 96.75 90 VAL A C 1
ATOM 730 O O . VAL A 1 90 ? -15.349 6.282 14.535 1.00 96.75 90 VAL A O 1
ATOM 733 N N . VAL A 1 91 ? -13.145 6.021 14.141 1.00 97.12 91 VAL A N 1
ATOM 734 C CA . VAL A 1 91 ? -13.037 4.709 14.789 1.00 97.12 91 VAL A CA 1
ATOM 735 C C . VAL A 1 91 ? -13.326 4.815 16.287 1.00 97.12 91 VAL A C 1
ATOM 737 O O . VAL A 1 91 ? -14.102 4.010 16.806 1.00 97.12 91 VAL A O 1
ATOM 740 N N . ALA A 1 92 ? -12.806 5.836 16.973 1.00 97.00 92 ALA A N 1
ATOM 741 C CA . ALA A 1 92 ? -13.086 6.077 18.389 1.00 97.00 92 ALA A CA 1
ATOM 742 C C . ALA A 1 92 ? -14.592 6.263 18.650 1.00 97.00 92 ALA A C 1
ATOM 744 O O . ALA A 1 92 ? -15.171 5.575 19.498 1.00 97.00 92 ALA A O 1
ATOM 745 N N . LYS A 1 93 ? -15.269 7.096 17.844 1.00 96.69 93 LYS A N 1
ATOM 746 C CA . LYS A 1 93 ? -16.731 7.284 17.930 1.00 96.69 93 LYS A CA 1
ATOM 747 C C . LYS A 1 93 ? -17.492 5.979 17.705 1.00 96.69 93 LYS A C 1
ATOM 749 O O . LYS A 1 93 ? -18.481 5.712 18.396 1.00 96.69 93 LYS A O 1
ATOM 754 N N . LYS A 1 94 ? -17.046 5.149 16.753 1.00 96.50 94 LYS A N 1
ATOM 755 C CA . LYS A 1 94 ? -17.678 3.852 16.481 1.00 96.50 94 LYS A CA 1
ATOM 756 C C . LYS A 1 94 ? -17.496 2.880 17.644 1.00 96.50 94 LYS A C 1
ATOM 758 O O . LYS A 1 94 ? -18.457 2.198 17.997 1.00 96.50 94 LYS A O 1
ATOM 763 N N . ILE A 1 95 ? -16.314 2.844 18.255 1.00 97.50 95 ILE A N 1
ATOM 764 C CA . ILE A 1 95 ? -16.040 2.033 19.447 1.00 97.50 95 ILE A CA 1
ATOM 765 C C . ILE A 1 95 ? -16.973 2.442 20.592 1.00 97.50 95 ILE A C 1
ATOM 767 O O . ILE A 1 95 ? -17.617 1.581 21.189 1.00 97.50 95 ILE A O 1
ATOM 771 N N . ASP A 1 96 ? -17.119 3.738 20.862 1.00 96.19 96 ASP A N 1
ATOM 772 C CA . ASP A 1 96 ? -17.986 4.222 21.943 1.00 96.19 96 ASP A CA 1
ATOM 773 C C . ASP A 1 96 ? -19.475 3.987 21.671 1.00 96.19 96 ASP A C 1
ATOM 775 O O . ASP A 1 96 ? -20.260 3.733 22.589 1.00 96.19 96 ASP A O 1
ATOM 779 N N . PHE A 1 97 ? -19.893 4.047 20.406 1.00 95.38 97 PHE A N 1
ATOM 780 C CA . PHE A 1 97 ? -21.231 3.614 20.010 1.00 95.38 97 PHE A CA 1
ATOM 781 C C . PHE A 1 97 ? -21.443 2.123 20.301 1.00 95.38 97 PHE A C 1
ATOM 783 O O . PHE A 1 97 ? -22.425 1.758 20.945 1.00 95.38 97 PHE A O 1
ATOM 790 N N . LEU A 1 98 ? -20.511 1.266 19.876 1.00 94.31 98 LEU A N 1
ATOM 791 C CA . LEU A 1 98 ? -20.616 -0.181 20.076 1.00 94.31 98 LEU A CA 1
ATOM 792 C C . LEU A 1 98 ? -20.615 -0.558 21.563 1.00 94.31 98 LEU A C 1
ATOM 794 O O . LEU A 1 98 ? -21.406 -1.407 21.965 1.00 94.31 98 LEU A O 1
ATOM 798 N N . LYS A 1 99 ? -19.809 0.120 22.389 1.00 95.25 99 LYS A N 1
ATOM 799 C CA . LYS A 1 99 ? -19.827 -0.053 23.850 1.00 95.25 99 LYS A CA 1
ATOM 800 C C . LYS A 1 99 ? -21.202 0.251 24.451 1.00 95.25 99 LYS A C 1
ATOM 802 O O . LYS A 1 99 ? -21.672 -0.501 25.297 1.00 95.25 99 LYS A O 1
ATOM 807 N N . ARG A 1 100 ? -21.869 1.324 24.009 1.00 93.44 100 ARG A N 1
ATOM 808 C CA . ARG A 1 100 ? -23.219 1.673 24.492 1.00 93.44 100 ARG A CA 1
ATOM 809 C C . ARG A 1 100 ? -24.262 0.628 24.107 1.00 93.44 100 ARG A C 1
ATOM 811 O O . ARG A 1 100 ? -25.035 0.210 24.963 1.00 93.44 100 ARG A O 1
ATOM 818 N N . VAL A 1 101 ? -24.238 0.168 22.857 1.00 92.00 101 VAL A N 1
ATOM 819 C CA . VAL A 1 101 ? -25.155 -0.878 22.376 1.00 92.00 101 VAL A CA 1
ATOM 820 C C . VAL A 1 101 ? -24.967 -2.185 23.156 1.00 92.00 101 VAL A C 1
ATOM 822 O O . VAL A 1 101 ? -25.951 -2.817 23.537 1.00 92.00 101 VAL A O 1
ATOM 825 N N . ASP A 1 102 ? -23.723 -2.581 23.435 1.00 92.31 102 ASP A N 1
ATOM 826 C CA . ASP A 1 102 ? -23.425 -3.787 24.220 1.00 92.31 102 ASP A CA 1
ATOM 827 C C . ASP A 1 102 ? -23.988 -3.697 25.653 1.00 92.31 102 ASP A C 1
ATOM 829 O O . ASP A 1 102 ? -24.624 -4.634 26.145 1.00 92.31 102 ASP A O 1
ATOM 833 N N . GLU A 1 103 ? -23.850 -2.538 26.304 1.00 90.50 103 GLU A N 1
ATOM 834 C CA . GLU A 1 103 ? -24.419 -2.306 27.637 1.00 90.50 103 GLU A CA 1
ATOM 835 C C . GLU A 1 103 ? -25.958 -2.303 27.639 1.00 90.50 103 GLU A C 1
ATOM 837 O O . GLU A 1 103 ? -26.582 -2.887 28.533 1.00 90.50 103 GLU A O 1
ATOM 842 N N . GLU A 1 104 ? -26.602 -1.733 26.618 1.00 86.06 104 GLU A N 1
ATOM 843 C CA . GLU A 1 104 ? -28.062 -1.798 26.455 1.00 86.06 104 GLU A CA 1
ATOM 844 C C . GLU A 1 104 ? -28.558 -3.239 26.278 1.00 86.06 104 GLU A C 1
ATOM 846 O O . GLU A 1 104 ? -29.523 -3.650 26.934 1.00 86.06 104 GLU A O 1
ATOM 851 N N . MET A 1 105 ? -27.873 -4.045 25.458 1.00 83.81 105 MET A N 1
ATOM 852 C CA . MET A 1 105 ? -28.222 -5.456 25.265 1.00 83.81 105 MET A CA 1
ATOM 853 C C . MET A 1 105 ? -28.068 -6.273 26.556 1.00 83.81 105 MET A C 1
ATOM 855 O O . MET A 1 105 ? -28.949 -7.079 26.891 1.00 83.81 105 MET A O 1
ATOM 859 N N . LYS A 1 106 ? -27.000 -6.037 27.333 1.00 84.69 106 LYS A N 1
ATOM 860 C CA . LYS A 1 106 ? -26.814 -6.669 28.652 1.00 84.69 106 LYS A CA 1
ATOM 861 C C . LYS A 1 106 ? -27.927 -6.283 29.627 1.00 84.69 106 LYS A C 1
ATOM 863 O O . LYS A 1 106 ? -28.453 -7.153 30.330 1.00 84.69 106 LYS A O 1
ATOM 868 N N . ASN A 1 107 ? -28.313 -5.010 29.663 1.00 80.12 107 ASN A N 1
ATOM 869 C CA . ASN A 1 107 ? -29.350 -4.514 30.569 1.00 80.12 107 ASN A CA 1
ATOM 870 C C . ASN A 1 107 ? -30.752 -5.015 30.182 1.00 80.12 107 ASN A C 1
ATOM 872 O O . ASN A 1 107 ? -31.505 -5.462 31.054 1.00 80.12 107 ASN A O 1
ATOM 876 N N . ALA A 1 108 ? -31.075 -5.066 28.887 1.00 78.06 108 ALA A N 1
ATOM 877 C CA . ALA A 1 108 ? -32.329 -5.633 28.389 1.00 78.06 108 ALA A CA 1
ATOM 878 C C . ALA A 1 108 ? -32.460 -7.137 28.702 1.00 78.06 108 ALA A C 1
ATOM 880 O O . ALA A 1 108 ? -33.541 -7.616 29.060 1.00 78.06 108 ALA A O 1
ATOM 881 N N . SER A 1 109 ? -31.355 -7.888 28.619 1.00 75.31 109 SER A N 1
ATOM 882 C CA . SER A 1 109 ? -31.320 -9.310 28.983 1.00 75.31 109 SER A CA 1
ATOM 883 C C . SER A 1 109 ? -31.566 -9.531 30.483 1.00 75.31 109 SER A C 1
ATOM 885 O O . SER A 1 109 ? -32.346 -10.408 30.870 1.00 75.31 109 SER A O 1
ATOM 887 N N . LYS A 1 110 ? -30.982 -8.690 31.349 1.00 72.19 110 LYS A N 1
ATOM 888 C CA . LYS A 1 110 ? -31.221 -8.731 32.805 1.00 72.19 110 LYS A CA 1
ATOM 889 C C . LYS A 1 110 ? -32.674 -8.393 33.168 1.00 72.19 110 LYS A C 1
ATOM 891 O O . LYS A 1 110 ? -33.270 -9.107 33.975 1.00 72.19 110 LYS A O 1
ATOM 896 N N . GLY A 1 111 ? -33.261 -7.366 32.546 1.00 67.81 111 GLY A N 1
ATOM 897 C CA . GLY A 1 111 ? -34.646 -6.947 32.799 1.00 67.81 111 GLY A CA 1
ATOM 898 C C . GLY A 1 111 ? -35.680 -8.022 32.447 1.00 67.81 111 GLY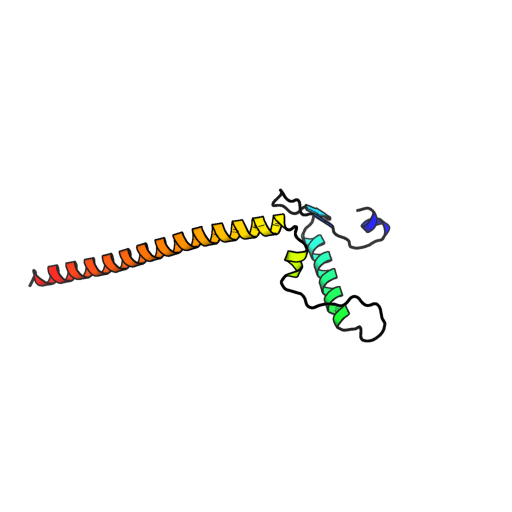 A C 1
ATOM 899 O O . GLY A 1 111 ? -36.566 -8.318 33.251 1.00 67.81 111 GLY A O 1
ATOM 900 N N . LYS A 1 112 ? -35.514 -8.694 31.298 1.00 69.25 112 LYS A N 1
ATOM 901 C CA . LYS A 1 112 ? -36.379 -9.819 30.899 1.00 69.25 112 LYS A CA 1
ATOM 902 C C . LYS A 1 112 ? -36.327 -10.959 31.918 1.00 69.25 112 LYS A C 1
ATOM 904 O O . LYS A 1 112 ? -37.367 -11.459 32.332 1.00 69.25 112 LYS A O 1
ATOM 909 N N . ARG A 1 113 ? -35.131 -11.335 32.390 1.00 62.59 113 ARG A N 1
ATOM 910 C CA . ARG A 1 113 ? -34.965 -12.399 33.402 1.00 62.59 113 ARG A CA 1
ATOM 911 C C . ARG A 1 113 ? -35.659 -12.073 34.727 1.00 62.59 113 ARG A C 1
ATOM 913 O O . ARG A 1 113 ? -36.161 -12.988 35.374 1.00 62.59 113 ARG A O 1
ATOM 920 N N . PHE A 1 114 ? -35.700 -10.800 35.120 1.00 59.38 114 PHE A N 1
ATOM 921 C CA . PHE A 1 114 ? -36.375 -10.374 36.346 1.00 59.38 114 PHE A CA 1
ATOM 922 C C . PHE A 1 114 ? -37.906 -10.450 36.225 1.00 59.38 114 PHE A C 1
ATOM 924 O O . PHE A 1 114 ? -38.559 -10.950 37.140 1.00 59.38 114 PHE A O 1
ATOM 931 N N . LEU A 1 115 ? -38.470 -10.043 35.081 1.00 63.16 115 LEU A N 1
ATOM 932 C CA . LEU A 1 115 ? -39.909 -10.150 34.797 1.00 63.16 115 LEU A CA 1
ATOM 933 C C . LEU A 1 115 ? -40.380 -11.613 34.778 1.00 63.16 115 LEU A C 1
ATOM 935 O O . LEU A 1 115 ? -41.304 -11.966 35.509 1.00 63.16 115 LEU A O 1
ATOM 939 N N . PHE A 1 116 ? -39.658 -12.493 34.075 1.00 63.47 116 PHE A N 1
ATOM 940 C CA . PHE A 1 116 ? -39.963 -13.931 34.065 1.00 63.47 116 PHE A CA 1
ATOM 941 C C . PHE A 1 116 ? -39.877 -14.580 35.461 1.00 63.47 116 PHE A C 1
ATOM 943 O O . PHE A 1 116 ? -40.584 -15.548 35.744 1.00 63.47 116 PHE A O 1
ATOM 950 N N . ALA A 1 117 ? -39.013 -14.074 36.349 1.00 64.88 117 ALA A N 1
ATOM 951 C CA . ALA A 1 117 ? -38.900 -14.570 37.721 1.00 64.88 117 ALA A CA 1
ATOM 952 C C . ALA A 1 117 ? -40.043 -14.087 38.636 1.00 64.88 117 ALA A C 1
ATOM 954 O O . ALA A 1 117 ? -40.380 -14.784 39.594 1.00 64.88 117 ALA A O 1
ATOM 955 N N . GLN A 1 118 ? -40.632 -12.920 38.357 1.00 64.12 118 GLN A N 1
ATOM 956 C CA . GLN A 1 118 ? -41.789 -12.376 39.080 1.00 64.12 118 GLN A CA 1
ATOM 957 C C . GLN A 1 118 ? -43.089 -13.081 38.666 1.00 64.12 118 GLN A C 1
ATOM 959 O O . GLN A 1 118 ? -43.849 -13.506 39.535 1.00 64.12 118 GLN A O 1
ATOM 964 N N . GLU A 1 119 ? -43.309 -13.305 37.367 1.00 62.31 119 GLU A N 1
ATOM 965 C CA . GLU A 1 119 ? -44.512 -13.994 36.866 1.00 62.31 119 GLU A CA 1
ATOM 966 C C . GLU A 1 119 ? -44.606 -15.445 37.363 1.00 62.31 119 GLU A C 1
ATOM 968 O O . GLU A 1 119 ? -45.674 -15.896 37.777 1.00 62.31 119 GLU A O 1
ATOM 973 N N . LYS A 1 120 ? -43.475 -16.162 37.448 1.00 64.81 120 LYS A N 1
ATOM 974 C CA . LYS A 1 120 ? -43.437 -17.524 38.016 1.00 64.81 120 LYS A CA 1
ATOM 975 C C . LYS A 1 120 ? -43.753 -17.595 39.513 1.00 64.81 120 LYS A C 1
ATOM 977 O O . LYS A 1 120 ? -44.066 -18.677 40.001 1.00 64.81 120 LYS A O 1
ATOM 982 N N . LYS A 1 121 ? -43.653 -16.484 40.252 1.00 63.09 121 LYS A N 1
ATOM 983 C CA . LYS A 1 121 ? -43.995 -16.433 41.683 1.00 63.09 121 LYS A CA 1
ATOM 984 C C . LYS A 1 121 ? -45.472 -16.138 41.942 1.00 63.09 121 LYS A C 1
ATOM 986 O O . LYS A 1 121 ? -45.927 -16.440 43.034 1.00 63.09 121 LYS A O 1
ATOM 991 N N . GLN A 1 122 ? -46.204 -15.575 40.978 1.00 62.66 122 GLN A N 1
ATOM 992 C CA . GLN A 1 122 ? -47.637 -15.273 41.125 1.00 62.66 122 GLN A CA 1
ATOM 993 C C . GLN A 1 122 ? -48.560 -16.416 40.663 1.00 62.66 122 GLN A C 1
ATOM 995 O O . GLN A 1 122 ? -49.759 -16.366 40.907 1.00 62.66 122 GLN A O 1
ATOM 1000 N N . GLN A 1 123 ? -48.018 -17.451 40.012 1.00 57.78 123 GLN A N 1
ATOM 1001 C CA . GLN A 1 123 ? -48.762 -18.644 39.571 1.00 57.78 123 GLN A CA 1
ATOM 1002 C C . GLN A 1 123 ? -48.663 -19.837 40.543 1.00 57.78 123 GLN A C 1
ATOM 1004 O O . GLN A 1 123 ? -48.960 -20.967 40.156 1.00 57.78 123 GLN A O 1
ATOM 1009 N N . LYS A 1 124 ? -48.219 -19.616 41.783 1.00 49.03 124 LYS A N 1
ATOM 1010 C CA . LYS A 1 124 ? -48.055 -20.657 42.804 1.00 49.03 124 LYS A CA 1
ATOM 1011 C C . LYS A 1 124 ? -48.741 -20.240 44.094 1.00 49.03 124 LYS A C 1
ATOM 1013 O O . LYS A 1 124 ? -49.311 -21.141 44.742 1.00 49.03 124 LYS A O 1
#

Secondary structure (DSSP, 8-state):
-HHHHHTT----EEE--TT-SSPEEESS-HHHHHHHHHHHHHHHHHHHTT-SS-----------TTTTGGGS-HHHHHHHHHHHHHHHHHHHHHHHHHHHHHHHHHHHHHHHHHHHHHHHHH--

Sequence (124 aa):
MELSVICDVKACIVVFEPNEKKVKTWPENPETVREIINLYEDFASKKESKNRDSEATVKAENLDEDSWLMRMSEESIQDILRETDLTIEVVAKKIDFLKRVDEEMKNASKGKRFLFAQEKKQQK

InterPro domains:
  IPR036879 Transcription factor, MADS-box superfamily [G3DSA:3.40.1810.10] (1-66)
  IPR036879 Transcription factor, MADS-box superfamily [SSF55455] (1-52)

Organism: NCBI:txid153742

Foldseek 3Di:
DCCCVVVVDLDKDWDDDPPDPDICIPVNDVVSVVVSVVVVVVVVVVVVVDDPDDDDDDDPDDPDVCPVVVVDDPVVVVVVVVVVVVVVVVVVVVVVVVVVVVVVVVVVVVVVVVVVVVVVVVVD

pLDDT: mean 77.62, std 16.66, range [37.91, 97.69]